Protein AF-M8B5J9-F1 (afdb_monomer)

Sequence (65 aa):
MADVPLGFGVAARGAQDCRKADTNAVVVLHQSDAGEYLRKEEELMDPMPYYLVREFLDMAYECTG

Radius of gyration: 15.17 Å; Cα contacts (8 Å, |Δi|>4): 41; chains: 1; bounding box: 39×21×33 Å

pLDDT: mean 81.09, std 13.26, range [55.66, 96.38]

Organism: Aegilops tauschii (NCBI:txid37682)

Mean predicted aligned error: 7.41 Å

InterPro domains:
  IPR005155 UPF0113, PUA domain [PF03657] (2-40)
  IPR005155 UPF0113, PUA domain [cd21151] (1-37)
  IPR015947 PUA-like superfamily [SSF88697] (1-35)
  IPR036974 PUA domain superfamily [G3DSA:2.30.130.10] (1-50)

Foldseek 3Di:
DPPDDFADWDAPDDPVVVVVDDPPDDGTHGDDGPVVLVVVVVVCPDDDNVPSVVVRVVVVVVRVD

Structure (mmCIF, N/CA/C/O backbone):
data_AF-M8B5J9-F1
#
_entry.id   AF-M8B5J9-F1
#
loop_
_atom_site.group_PDB
_atom_site.id
_atom_site.type_symbol
_atom_site.label_atom_id
_atom_site.label_alt_id
_atom_site.label_comp_id
_atom_site.label_asym_id
_atom_site.label_entity_id
_atom_site.label_seq_id
_atom_site.pdbx_PDB_ins_code
_atom_site.Cartn_x
_atom_site.Cartn_y
_atom_site.Cartn_z
_atom_site.occupancy
_atom_site.B_iso_or_equiv
_atom_site.auth_seq_id
_atom_site.auth_comp_id
_atom_site.auth_asym_id
_atom_site.auth_atom_id
_atom_site.pdbx_PDB_model_num
ATOM 1 N N . MET A 1 1 ? -11.133 -11.114 -9.020 1.00 58.53 1 MET A N 1
ATOM 2 C CA . MET A 1 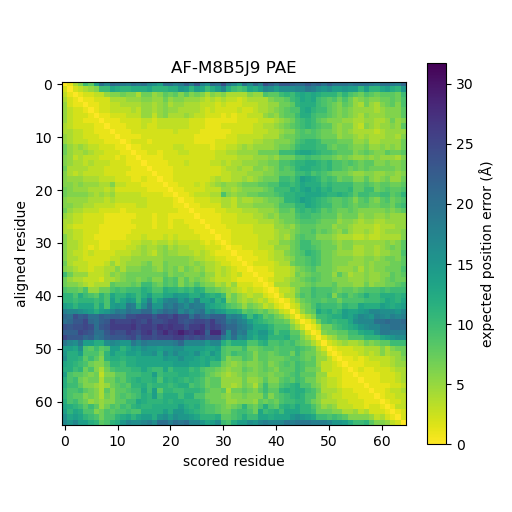1 ? -9.890 -10.593 -8.422 1.00 58.53 1 MET A CA 1
ATOM 3 C C . MET A 1 1 ? -8.756 -11.284 -9.148 1.00 58.53 1 MET A C 1
ATOM 5 O O . MET A 1 1 ? -8.823 -12.498 -9.251 1.00 58.53 1 MET A O 1
ATOM 9 N N . ALA A 1 2 ? -7.823 -10.554 -9.752 1.00 88.62 2 ALA A N 1
ATOM 10 C CA . ALA A 1 2 ? -6.724 -11.165 -10.507 1.00 88.62 2 ALA A CA 1
ATOM 11 C C . ALA A 1 2 ? -5.482 -11.443 -9.634 1.00 88.62 2 ALA A C 1
ATOM 13 O O . ALA A 1 2 ? -4.477 -11.894 -10.165 1.00 88.62 2 ALA A O 1
ATOM 14 N N . ASP A 1 3 ? -5.551 -11.139 -8.328 1.00 86.69 3 ASP A N 1
ATOM 15 C CA . ASP A 1 3 ? -4.469 -11.277 -7.338 1.00 86.69 3 ASP A CA 1
ATOM 16 C C . ASP A 1 3 ? -3.111 -10.744 -7.827 1.00 86.69 3 ASP A C 1
ATOM 18 O O . ASP A 1 3 ? -2.047 -11.265 -7.501 1.00 86.69 3 ASP A O 1
ATOM 22 N N . VAL A 1 4 ? -3.165 -9.668 -8.618 1.00 88.19 4 VAL A N 1
ATOM 23 C CA . VAL A 1 4 ? -1.990 -8.958 -9.121 1.00 88.19 4 VAL A CA 1
ATOM 24 C C . VAL A 1 4 ? -1.546 -7.954 -8.054 1.00 88.19 4 VAL A C 1
ATOM 26 O O . VAL A 1 4 ? -2.340 -7.078 -7.696 1.00 88.19 4 VAL A O 1
ATOM 29 N N . PRO A 1 5 ? -0.309 -8.047 -7.536 1.00 85.69 5 PRO A N 1
ATOM 30 C CA . PRO A 1 5 ? 0.212 -7.068 -6.592 1.00 85.69 5 PRO A CA 1
ATOM 31 C C . PRO A 1 5 ? 0.402 -5.717 -7.291 1.00 85.69 5 PRO A C 1
ATOM 33 O O . PRO A 1 5 ? 0.998 -5.645 -8.363 1.00 85.69 5 PRO A O 1
ATOM 36 N N . LEU A 1 6 ? -0.114 -4.645 -6.684 1.00 88.25 6 LEU A N 1
ATOM 37 C CA . LEU A 1 6 ? -0.076 -3.297 -7.266 1.00 88.25 6 LEU A CA 1
ATOM 38 C C . LEU A 1 6 ? 0.995 -2.396 -6.642 1.00 88.25 6 LEU A C 1
ATOM 40 O O . LEU A 1 6 ? 1.464 -1.475 -7.305 1.00 88.25 6 LEU A O 1
ATOM 44 N N . GLY A 1 7 ? 1.381 -2.639 -5.388 1.00 89.12 7 GLY A N 1
ATOM 45 C CA . GLY A 1 7 ? 2.301 -1.769 -4.662 1.00 89.12 7 GLY A CA 1
ATOM 46 C C . GLY A 1 7 ? 2.277 -1.980 -3.153 1.00 89.12 7 GLY A C 1
ATOM 47 O O . GLY A 1 7 ? 1.664 -2.929 -2.657 1.00 89.12 7 GLY A O 1
ATOM 48 N N . PHE A 1 8 ? 2.918 -1.059 -2.437 1.00 90.00 8 PHE A N 1
ATOM 49 C CA . PHE A 1 8 ? 3.017 -1.042 -0.982 1.00 90.00 8 PHE A CA 1
ATOM 50 C C . PHE A 1 8 ? 2.276 0.157 -0.386 1.00 90.00 8 PHE A C 1
ATOM 52 O O . PHE A 1 8 ? 2.157 1.229 -0.989 1.00 90.00 8 PHE A O 1
ATOM 59 N N . GLY A 1 9 ? 1.775 -0.025 0.833 1.00 91.06 9 GLY A N 1
ATOM 60 C CA . GLY A 1 9 ? 1.069 1.018 1.558 1.00 91.06 9 GLY A CA 1
ATOM 61 C C . GLY A 1 9 ? 0.939 0.718 3.044 1.00 91.06 9 GLY A C 1
ATOM 62 O O . GLY A 1 9 ? 1.013 -0.432 3.472 1.00 91.06 9 GLY A O 1
ATOM 63 N N . VAL A 1 10 ? 0.715 1.770 3.825 1.00 93.12 10 VAL A N 1
ATOM 64 C CA . VAL A 1 10 ? 0.551 1.701 5.282 1.00 93.12 10 VAL A CA 1
ATOM 65 C C . VAL A 1 10 ? -0.932 1.771 5.622 1.00 93.12 10 VAL A C 1
ATOM 67 O O . VAL A 1 10 ? -1.653 2.631 5.114 1.00 93.12 10 VAL A O 1
ATOM 70 N N . ALA A 1 11 ? -1.412 0.884 6.494 1.00 94.56 11 ALA A N 1
ATOM 71 C CA . ALA A 1 11 ? -2.798 0.928 6.946 1.00 94.56 11 ALA A CA 1
ATOM 72 C C . ALA A 1 11 ? -3.065 2.238 7.706 1.00 94.56 11 ALA A C 1
ATOM 74 O O . ALA A 1 11 ? -2.498 2.482 8.768 1.00 94.56 11 ALA A O 1
ATOM 75 N N . ALA A 1 12 ? -3.957 3.076 7.176 1.00 95.62 12 ALA A N 1
ATOM 76 C CA . ALA A 1 12 ? -4.345 4.326 7.829 1.00 95.62 12 ALA A CA 1
ATOM 77 C C . ALA A 1 12 ? -5.334 4.085 8.984 1.00 95.62 12 ALA A C 1
ATOM 79 O O . ALA A 1 12 ? -5.536 4.948 9.838 1.00 95.62 12 ALA A O 1
ATOM 80 N N . ARG A 1 13 ? -6.010 2.928 8.968 1.00 94.69 13 ARG A N 1
ATOM 81 C CA . ARG A 1 13 ? -7.087 2.542 9.885 1.00 94.69 13 ARG A CA 1
ATOM 82 C C . ARG A 1 13 ? -7.068 1.037 10.139 1.00 94.69 13 ARG A C 1
ATOM 84 O O . ARG A 1 13 ? -6.581 0.265 9.316 1.00 94.69 13 ARG A O 1
ATOM 91 N N . GLY A 1 14 ? -7.663 0.615 11.255 1.00 95.75 14 GLY A N 1
ATOM 92 C CA . GLY A 1 14 ? -7.901 -0.799 11.529 1.00 95.75 14 GLY A CA 1
ATOM 93 C C . GLY A 1 14 ? -8.978 -1.390 10.614 1.00 95.75 14 GLY A C 1
ATOM 94 O O . GLY A 1 14 ? -9.902 -0.698 10.189 1.00 95.75 14 GLY A O 1
ATOM 95 N N . ALA A 1 15 ? -8.918 -2.699 10.357 1.00 94.50 15 ALA A N 1
ATOM 96 C CA . ALA A 1 15 ? -9.849 -3.378 9.447 1.00 94.50 15 ALA A CA 1
ATOM 97 C C . ALA A 1 15 ? -11.335 -3.206 9.828 1.00 94.50 15 ALA A C 1
ATOM 99 O O . ALA A 1 15 ? -12.204 -3.156 8.956 1.00 94.50 15 ALA A O 1
ATOM 100 N N . GLN A 1 16 ? -11.640 -3.106 11.126 1.00 95.25 16 GLN A N 1
ATOM 101 C CA . GLN A 1 16 ? -13.002 -2.856 11.608 1.00 95.25 16 GLN A CA 1
ATOM 102 C C . GLN A 1 16 ? -13.467 -1.423 11.322 1.00 95.25 16 GLN A C 1
ATOM 104 O O . GLN A 1 16 ? -14.635 -1.219 10.990 1.00 95.25 16 GLN A O 1
ATOM 109 N N . ASP A 1 17 ? -12.555 -0.456 11.398 1.00 94.12 17 ASP A N 1
ATOM 110 C CA . ASP A 1 17 ? -12.840 0.953 11.133 1.00 94.12 17 ASP A CA 1
ATOM 111 C C . ASP A 1 17 ? -12.986 1.215 9.635 1.00 94.12 17 ASP A C 1
ATOM 113 O O . ASP A 1 17 ? -13.849 1.992 9.238 1.00 94.12 17 ASP A O 1
ATOM 117 N N . CYS A 1 18 ? -12.233 0.501 8.789 1.00 95.31 18 CYS A N 1
ATOM 118 C CA . CYS A 1 18 ? -12.380 0.556 7.331 1.00 95.31 18 CYS A CA 1
ATOM 119 C C . CYS A 1 18 ? -13.801 0.196 6.872 1.00 95.31 18 CYS A C 1
ATOM 121 O O . CYS A 1 18 ? -14.298 0.777 5.915 1.00 95.31 18 CYS A O 1
ATOM 123 N N . ARG A 1 19 ? -14.491 -0.717 7.573 1.00 93.44 19 ARG A N 1
ATOM 124 C CA . ARG A 1 19 ? -15.878 -1.102 7.240 1.00 93.44 19 ARG A CA 1
ATOM 125 C C . ARG A 1 19 ? -16.904 -0.003 7.513 1.00 93.44 19 ARG A C 1
ATOM 127 O O . ARG A 1 19 ? -17.999 -0.060 6.967 1.00 93.44 19 ARG A O 1
ATOM 134 N N . LYS A 1 20 ? -16.577 0.942 8.395 1.00 95.38 20 LYS A N 1
ATOM 135 C CA . LYS A 1 20 ? -17.451 2.049 8.813 1.00 95.38 20 LYS A CA 1
ATOM 136 C C . LYS A 1 20 ? -16.977 3.395 8.263 1.00 95.38 20 LYS A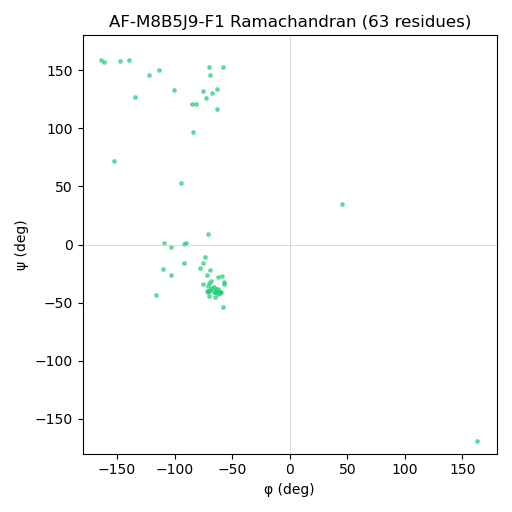 C 1
ATOM 138 O O . LYS A 1 20 ? -17.546 4.426 8.611 1.00 95.38 20 LYS A O 1
ATOM 143 N N . ALA A 1 21 ? -15.898 3.390 7.486 1.00 93.56 21 ALA A N 1
ATOM 144 C CA . ALA A 1 21 ? -15.291 4.593 6.961 1.00 93.56 21 ALA A CA 1
ATOM 145 C C . ALA A 1 21 ? -16.212 5.238 5.914 1.00 93.56 21 ALA A C 1
ATOM 147 O O . ALA A 1 21 ? -16.918 4.542 5.183 1.00 93.56 21 ALA A O 1
ATOM 148 N N . ASP A 1 22 ? -16.204 6.571 5.857 1.00 95.56 22 ASP A N 1
ATOM 149 C CA . ASP A 1 22 ? -16.857 7.310 4.775 1.00 95.56 22 ASP A CA 1
ATOM 150 C C . ASP A 1 22 ? -16.271 6.891 3.419 1.00 95.56 22 ASP A C 1
ATOM 152 O O . ASP A 1 22 ? -15.105 6.506 3.334 1.00 95.56 22 ASP A O 1
ATOM 156 N N . THR A 1 23 ? -17.051 6.992 2.344 1.00 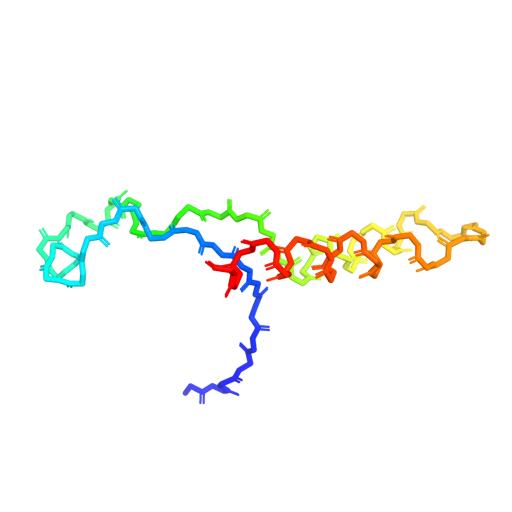93.69 23 THR A N 1
ATOM 157 C CA . THR A 1 23 ? -16.598 6.600 1.001 1.00 93.69 23 THR A CA 1
ATOM 158 C C . THR A 1 23 ? -15.361 7.380 0.540 1.00 93.69 23 THR A C 1
ATOM 160 O O . THR A 1 23 ? -14.560 6.843 -0.220 1.00 93.69 23 THR A O 1
ATOM 163 N N . ASN A 1 24 ? -15.160 8.606 1.030 1.00 95.81 24 ASN A N 1
ATOM 164 C CA . ASN A 1 24 ? -13.987 9.426 0.717 1.00 95.81 24 ASN A CA 1
ATOM 165 C C . ASN A 1 24 ? -12.836 9.252 1.721 1.00 95.81 24 ASN A C 1
ATOM 167 O O . ASN A 1 24 ? -11.809 9.924 1.611 1.00 95.81 24 ASN A O 1
ATOM 171 N N . ALA A 1 25 ? -12.991 8.402 2.737 1.00 96.25 25 ALA A N 1
ATOM 172 C CA . ALA A 1 25 ? -11.963 8.206 3.743 1.00 96.25 25 ALA A CA 1
ATOM 173 C C . ALA A 1 25 ? -10.806 7.357 3.201 1.00 96.25 25 ALA A C 1
ATOM 175 O O . ALA A 1 25 ? -10.992 6.260 2.676 1.00 96.25 25 ALA A O 1
ATOM 176 N N . VAL A 1 26 ? -9.582 7.832 3.425 1.00 96.38 26 VAL A N 1
ATOM 177 C CA . VAL A 1 26 ? -8.368 7.068 3.127 1.00 96.38 26 VAL A CA 1
ATOM 178 C C . VAL A 1 26 ? -8.210 5.935 4.149 1.00 96.38 26 VAL A C 1
ATOM 180 O O . VAL A 1 26 ? -8.229 6.170 5.362 1.00 96.38 26 VAL A O 1
ATOM 183 N N . VAL A 1 27 ? -8.061 4.704 3.649 1.00 96.00 27 VAL A N 1
ATOM 184 C CA . VAL A 1 27 ? -7.862 3.483 4.458 1.00 96.00 27 VAL A CA 1
ATOM 185 C C . VAL A 1 27 ? -6.450 2.901 4.334 1.00 96.00 27 VAL A C 1
ATOM 187 O O . VAL A 1 27 ? -5.997 2.207 5.242 1.00 96.00 27 VAL A O 1
ATOM 190 N N . VAL A 1 28 ? -5.732 3.232 3.259 1.00 95.31 28 VAL A N 1
ATOM 191 C CA . VAL A 1 28 ? -4.327 2.869 3.026 1.00 95.31 28 VAL A CA 1
ATOM 192 C C . VAL A 1 28 ? -3.595 4.109 2.522 1.00 95.31 28 VAL A C 1
ATOM 194 O O . VAL A 1 28 ? -4.043 4.744 1.569 1.00 95.31 28 VAL A O 1
ATOM 197 N N . LEU A 1 29 ? -2.487 4.459 3.168 1.00 94.75 29 LEU A N 1
ATOM 198 C CA . LEU A 1 29 ? -1.560 5.481 2.698 1.00 94.75 29 LEU A CA 1
ATOM 199 C C . LEU A 1 29 ? -0.642 4.850 1.657 1.00 94.75 29 LEU A C 1
ATOM 201 O O . LEU A 1 29 ? 0.046 3.873 1.945 1.00 94.75 29 LEU A O 1
ATOM 205 N N . HIS A 1 30 ? -0.649 5.402 0.451 1.00 92.81 30 HIS A N 1
ATOM 206 C CA . HIS A 1 30 ? 0.222 4.964 -0.630 1.00 92.81 30 HIS A CA 1
ATOM 207 C C . HIS A 1 30 ? 1.699 5.197 -0.263 1.00 92.81 30 HIS A C 1
ATOM 209 O O . HIS A 1 30 ? 2.037 6.259 0.263 1.00 92.81 30 HIS A O 1
ATOM 215 N N . GLN A 1 31 ? 2.555 4.198 -0.491 1.00 89.75 31 GLN A N 1
ATOM 216 C CA . GLN A 1 31 ? 4.013 4.311 -0.333 1.00 89.75 31 GLN A CA 1
ATOM 217 C C . GLN A 1 31 ? 4.732 4.131 -1.668 1.00 89.75 31 GLN A C 1
ATOM 219 O O . GLN A 1 31 ? 5.631 4.901 -1.975 1.00 89.75 31 GLN A O 1
ATOM 224 N N . SER A 1 32 ? 4.315 3.145 -2.464 1.00 87.12 32 SER A N 1
ATOM 225 C CA . SER A 1 32 ? 4.812 2.941 -3.827 1.00 87.12 32 SER A CA 1
ATOM 226 C C . SER A 1 32 ? 3.873 2.063 -4.643 1.00 87.12 32 SER A C 1
ATOM 228 O O . SER A 1 32 ? 3.090 1.287 -4.087 1.00 87.12 32 SER A O 1
ATOM 230 N N . ASP A 1 33 ? 3.937 2.177 -5.970 1.00 89.38 33 ASP A N 1
ATOM 231 C CA . ASP A 1 33 ? 3.204 1.321 -6.904 1.00 89.38 33 ASP A CA 1
ATOM 232 C C . ASP A 1 33 ? 4.036 0.934 -8.130 1.00 89.38 33 ASP A C 1
ATOM 234 O O . ASP A 1 33 ? 5.003 1.599 -8.502 1.00 89.38 33 ASP A O 1
ATOM 238 N N . ALA A 1 34 ? 3.636 -0.159 -8.780 1.00 84.38 34 ALA A N 1
ATOM 239 C CA . ALA A 1 34 ? 4.307 -0.679 -9.968 1.00 84.38 34 ALA A CA 1
ATOM 240 C C . ALA A 1 34 ? 4.284 0.300 -11.158 1.00 84.38 34 ALA A C 1
ATOM 242 O O . ALA A 1 34 ? 5.179 0.281 -11.997 1.00 84.38 34 ALA A O 1
ATOM 243 N N . GLY A 1 35 ? 3.281 1.174 -11.249 1.00 86.00 35 GLY A N 1
ATOM 244 C CA . GLY A 1 35 ? 3.207 2.193 -12.289 1.00 86.00 35 GLY A CA 1
ATOM 245 C C . GLY A 1 35 ? 4.253 3.292 -12.112 1.00 86.00 35 GLY A C 1
ATOM 246 O O . GLY A 1 35 ? 4.746 3.810 -13.110 1.00 86.00 35 GLY A O 1
ATOM 247 N N . GLU A 1 36 ? 4.613 3.649 -10.877 1.00 83.81 36 GLU A N 1
ATOM 248 C CA . GLU A 1 36 ? 5.722 4.575 -10.620 1.00 83.81 36 GLU A CA 1
ATOM 249 C C . GLU A 1 36 ? 7.048 4.001 -11.123 1.00 83.81 36 GLU A C 1
ATOM 251 O O . GLU A 1 36 ? 7.802 4.710 -11.788 1.00 83.81 36 GLU A O 1
ATOM 256 N N . TYR A 1 37 ? 7.284 2.708 -10.886 1.00 78.19 37 TYR A N 1
ATOM 257 C CA . TYR A 1 37 ? 8.442 1.993 -11.419 1.00 78.19 37 TYR A CA 1
ATOM 258 C C . TYR A 1 37 ? 8.482 2.052 -12.956 1.00 78.19 37 TYR A C 1
ATOM 260 O O . TYR A 1 37 ? 9.454 2.538 -13.531 1.00 78.19 37 TYR A O 1
ATOM 268 N N . LEU A 1 38 ? 7.388 1.658 -13.617 1.00 80.44 38 LEU A N 1
ATOM 269 C CA . LEU A 1 38 ? 7.307 1.603 -15.083 1.00 80.44 38 LEU A CA 1
ATOM 270 C C . LEU A 1 38 ? 7.469 2.978 -15.754 1.00 80.44 38 LEU A C 1
ATOM 272 O O . LEU A 1 38 ? 8.112 3.084 -16.793 1.00 80.44 38 LEU A O 1
ATOM 276 N N . ARG A 1 39 ? 6.912 4.047 -15.167 1.00 83.50 39 ARG A N 1
ATOM 277 C CA . ARG A 1 39 ? 7.066 5.413 -15.704 1.00 83.50 39 ARG A CA 1
ATOM 278 C C . ARG A 1 39 ? 8.495 5.933 -15.557 1.00 83.50 39 ARG A C 1
ATOM 280 O O . ARG A 1 39 ? 8.996 6.585 -16.466 1.00 83.50 39 ARG A O 1
ATOM 287 N N . LYS A 1 40 ? 9.157 5.641 -14.432 1.00 74.25 40 LYS A N 1
ATOM 288 C CA . LYS A 1 40 ? 10.560 6.031 -14.230 1.00 74.25 40 LYS A CA 1
ATOM 289 C C . LYS A 1 40 ? 11.507 5.253 -15.150 1.00 74.25 40 LYS A C 1
ATOM 291 O O . LYS A 1 40 ? 12.510 5.816 -15.568 1.00 74.25 40 LYS A O 1
ATOM 296 N N . GLU A 1 41 ? 11.196 4.004 -15.503 1.00 67.25 41 GLU A N 1
ATOM 297 C CA . GLU A 1 41 ? 11.938 3.271 -16.543 1.00 67.25 41 GLU A CA 1
ATOM 298 C C . GLU A 1 41 ? 11.809 3.923 -17.926 1.00 67.25 41 GLU A C 1
ATOM 300 O O . GLU A 1 41 ? 12.796 4.009 -18.650 1.00 67.25 41 GLU A O 1
ATOM 305 N N . GLU A 1 42 ? 10.615 4.402 -18.290 1.00 67.88 42 GLU A N 1
ATOM 306 C CA . GLU A 1 42 ? 10.375 5.090 -19.567 1.00 67.88 42 GLU A CA 1
ATOM 307 C C . GLU A 1 42 ? 11.135 6.425 -19.659 1.00 67.88 42 GLU A C 1
ATOM 309 O O . GLU A 1 42 ? 11.663 6.771 -20.715 1.00 67.88 42 GLU A O 1
ATOM 314 N N . GLU A 1 43 ? 11.248 7.152 -18.544 1.00 68.12 43 GLU A N 1
ATOM 315 C CA . GLU A 1 43 ? 12.054 8.377 -18.446 1.00 68.12 43 GLU A CA 1
ATOM 316 C C . GLU A 1 43 ? 13.571 8.084 -18.469 1.00 68.12 43 GLU A C 1
ATOM 318 O O . GLU A 1 43 ? 14.363 8.903 -18.938 1.00 68.12 43 GLU A O 1
ATOM 323 N N . LEU A 1 44 ? 13.980 6.886 -18.037 1.00 61.72 44 LEU A N 1
ATOM 324 C CA . LEU A 1 44 ? 15.365 6.414 -17.969 1.00 61.72 44 LEU A CA 1
ATOM 325 C C . LEU A 1 44 ? 15.762 5.612 -19.226 1.00 61.72 44 LEU A C 1
ATOM 327 O O . LEU A 1 44 ? 16.287 4.503 -19.146 1.00 61.72 44 LEU A O 1
ATOM 331 N N . MET A 1 45 ? 15.562 6.188 -20.414 1.00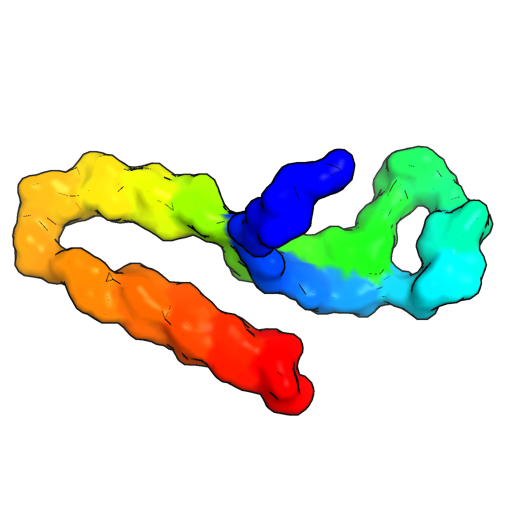 60.22 45 MET A N 1
ATOM 332 C CA . MET A 1 45 ? 16.077 5.624 -21.676 1.00 60.22 45 MET A CA 1
ATOM 333 C C . MET A 1 45 ? 17.620 5.745 -21.819 1.00 60.22 45 MET A C 1
ATOM 335 O O . MET A 1 45 ? 18.165 5.424 -22.872 1.00 60.22 45 MET A O 1
ATOM 339 N N . ASP A 1 4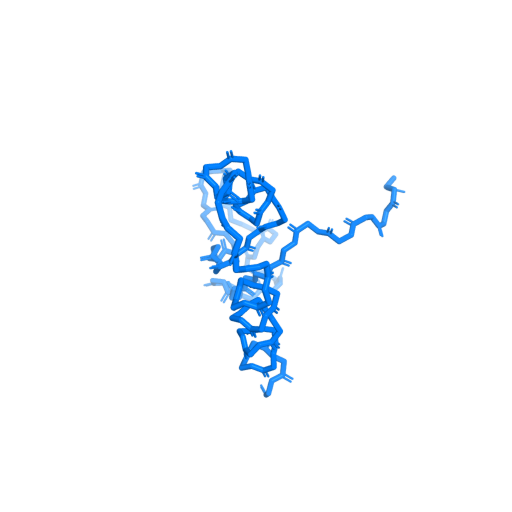6 ? 18.346 6.144 -20.764 1.00 55.66 46 ASP A N 1
ATOM 340 C CA . ASP A 1 46 ? 19.817 6.129 -20.670 1.00 55.66 46 ASP A CA 1
ATOM 341 C C . ASP A 1 46 ? 20.290 5.283 -19.461 1.00 55.66 46 ASP A C 1
ATOM 343 O O . ASP A 1 46 ? 19.608 5.196 -18.440 1.00 55.66 46 ASP A O 1
ATOM 347 N N . PRO A 1 47 ? 21.436 4.584 -19.542 1.00 55.72 47 PRO A N 1
ATOM 348 C CA . PRO A 1 47 ? 21.585 3.251 -18.964 1.00 55.72 47 PRO A CA 1
ATOM 349 C C . PRO A 1 47 ? 21.946 3.265 -17.473 1.00 55.72 47 PRO A C 1
ATOM 351 O O . PRO A 1 47 ? 23.129 3.300 -17.170 1.00 55.72 47 PRO A O 1
ATOM 354 N N . MET A 1 48 ? 20.981 3.130 -16.549 1.00 55.91 48 MET A N 1
ATOM 355 C CA . MET A 1 48 ? 21.222 2.614 -15.176 1.00 55.91 48 MET A CA 1
ATOM 356 C C . MET A 1 48 ? 19.973 1.929 -14.551 1.00 55.91 48 MET A C 1
ATOM 358 O O . MET A 1 48 ? 19.389 2.444 -13.598 1.00 55.91 48 MET A O 1
ATOM 362 N N . PRO A 1 49 ? 19.575 0.727 -15.008 1.00 59.62 49 PRO A N 1
ATOM 363 C CA . PRO A 1 49 ? 18.294 0.096 -14.642 1.00 59.62 49 PRO A CA 1
ATOM 364 C C . PRO A 1 49 ? 18.197 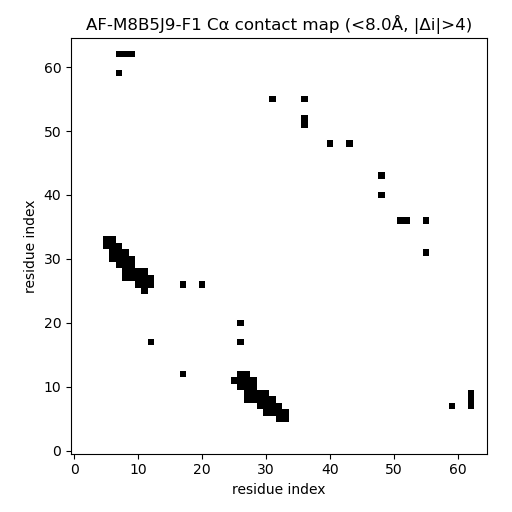-0.479 -13.209 1.00 59.62 49 PRO A C 1
ATOM 366 O O . PRO A 1 49 ? 17.115 -0.843 -12.761 1.00 59.62 49 PRO A O 1
ATOM 369 N N . TYR A 1 50 ? 19.297 -0.585 -12.454 1.00 63.56 50 TYR A N 1
ATOM 370 C CA . TYR A 1 50 ? 19.305 -1.347 -11.190 1.00 63.56 50 TYR A CA 1
ATOM 371 C C . TYR A 1 50 ? 18.985 -0.543 -9.922 1.00 63.56 50 TYR A C 1
ATOM 373 O O . TYR A 1 50 ? 18.687 -1.149 -8.892 1.00 63.56 50 TYR A O 1
ATOM 381 N N . TYR A 1 51 ? 19.040 0.791 -9.960 1.00 66.81 51 TYR A N 1
ATOM 382 C CA . TYR A 1 51 ? 18.773 1.609 -8.768 1.00 66.81 51 TYR A CA 1
ATOM 383 C C . TYR A 1 51 ? 17.294 1.602 -8.386 1.00 66.81 51 TYR A C 1
ATOM 385 O O . TYR A 1 51 ? 16.975 1.451 -7.214 1.00 66.81 51 TYR A O 1
ATOM 393 N N . LEU A 1 52 ? 16.397 1.663 -9.370 1.00 65.19 52 LEU A N 1
ATOM 394 C CA . LEU A 1 52 ? 14.959 1.730 -9.114 1.00 65.19 52 LEU A CA 1
ATOM 395 C C . LEU A 1 52 ? 14.391 0.416 -8.574 1.00 65.19 52 LEU A C 1
ATOM 397 O O . LEU A 1 52 ? 13.584 0.412 -7.649 1.00 65.19 52 LEU A O 1
ATOM 401 N N . VAL A 1 53 ? 14.854 -0.710 -9.129 1.00 69.00 53 VAL A N 1
ATOM 402 C CA . VAL A 1 53 ? 14.515 -2.050 -8.626 1.00 69.00 53 VAL A CA 1
ATOM 403 C C . VAL A 1 53 ? 14.969 -2.184 -7.179 1.00 69.00 53 VAL A C 1
ATOM 405 O O . VAL A 1 53 ? 14.244 -2.728 -6.350 1.00 69.00 53 VAL A O 1
ATOM 408 N N . ARG A 1 54 ? 16.162 -1.665 -6.867 1.00 73.00 54 ARG A N 1
ATOM 409 C CA . ARG A 1 54 ? 16.723 -1.721 -5.524 1.00 73.00 54 ARG A CA 1
ATOM 410 C C . ARG A 1 54 ? 15.978 -0.827 -4.540 1.00 73.00 54 ARG A C 1
ATOM 412 O O . ARG A 1 54 ? 15.642 -1.320 -3.478 1.00 73.00 54 ARG A O 1
ATOM 419 N N . GLU A 1 55 ? 15.635 0.404 -4.906 1.00 72.00 55 GLU A N 1
ATOM 420 C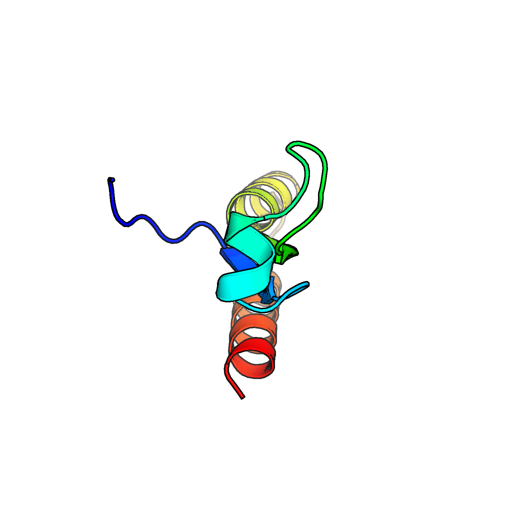 CA . GLU A 1 55 ? 14.788 1.274 -4.075 1.00 72.00 55 GLU A CA 1
ATOM 421 C C . GLU A 1 55 ? 13.409 0.656 -3.822 1.00 72.00 55 GLU A C 1
ATOM 423 O O . GLU A 1 55 ? 12.912 0.693 -2.700 1.00 72.00 55 GLU A O 1
ATOM 428 N N . PHE A 1 56 ? 12.801 0.031 -4.836 1.00 73.81 56 PHE A N 1
ATOM 429 C CA . PHE A 1 56 ? 11.522 -0.659 -4.672 1.00 73.81 56 PHE A CA 1
AT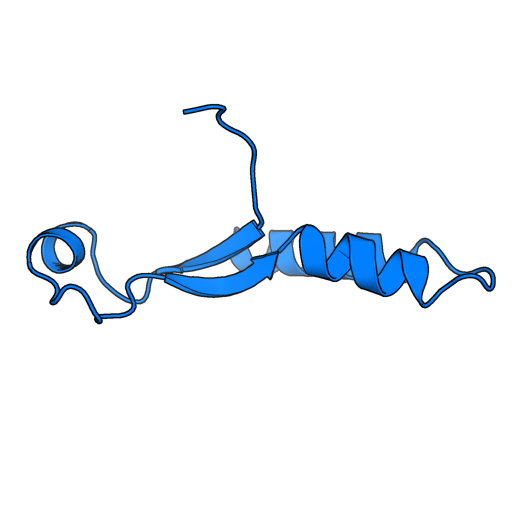OM 430 C C . PHE A 1 56 ? 11.635 -1.860 -3.720 1.00 73.81 56 PHE A C 1
ATOM 432 O O . PHE A 1 56 ? 10.761 -2.062 -2.879 1.00 73.81 56 PHE A O 1
ATOM 439 N N . LEU A 1 57 ? 12.716 -2.639 -3.818 1.00 75.50 57 LEU A N 1
ATOM 440 C CA . LEU A 1 57 ? 13.001 -3.766 -2.923 1.00 75.50 57 LEU A CA 1
ATOM 441 C C . LEU A 1 57 ? 13.366 -3.328 -1.499 1.00 75.50 57 LEU A C 1
ATOM 443 O O . LEU A 1 57 ? 12.907 -3.957 -0.550 1.00 75.50 57 LEU A O 1
ATOM 447 N N . ASP A 1 58 ? 14.146 -2.261 -1.337 1.00 78.81 58 ASP A N 1
ATOM 448 C CA . ASP A 1 58 ? 14.511 -1.710 -0.029 1.00 78.81 58 ASP A CA 1
ATOM 449 C C . ASP A 1 58 ? 13.262 -1.146 0.671 1.00 78.81 58 ASP A C 1
ATOM 451 O O . ASP A 1 58 ? 13.016 -1.432 1.841 1.00 78.81 58 ASP A O 1
ATOM 455 N N . MET A 1 59 ? 12.385 -0.463 -0.066 1.00 74.44 59 MET A N 1
ATOM 456 C CA . MET A 1 59 ? 11.100 0.016 0.446 1.00 74.44 59 MET A CA 1
ATOM 457 C C . MET A 1 59 ? 10.129 -1.132 0.765 1.00 74.44 59 MET A C 1
ATOM 459 O O . MET A 1 59 ? 9.416 -1.078 1.768 1.00 74.44 59 MET A O 1
ATOM 463 N N . ALA A 1 60 ? 10.116 -2.199 -0.043 1.00 73.56 60 ALA A N 1
ATOM 464 C CA . ALA A 1 60 ? 9.374 -3.421 0.263 1.00 73.56 60 ALA A CA 1
ATOM 465 C C . ALA A 1 60 ? 9.865 -4.059 1.568 1.00 73.56 60 ALA A C 1
ATOM 467 O O . ALA A 1 60 ? 9.054 -4.503 2.381 1.00 73.56 60 ALA A O 1
ATOM 468 N N . TYR A 1 61 ? 11.183 -4.088 1.776 1.00 77.56 61 TYR A N 1
ATOM 469 C CA . TYR A 1 61 ? 11.809 -4.607 2.987 1.00 77.56 61 TYR A CA 1
ATOM 470 C C . TYR A 1 61 ? 11.441 -3.767 4.218 1.00 77.56 61 TYR A C 1
ATOM 472 O O . TYR A 1 61 ? 11.033 -4.324 5.233 1.00 77.56 61 TYR A O 1
ATOM 480 N N . GLU A 1 62 ? 11.482 -2.437 4.122 1.00 75.75 62 GLU A N 1
ATOM 481 C CA . GLU A 1 62 ? 11.062 -1.543 5.211 1.00 75.75 62 GLU A CA 1
ATOM 482 C C . GLU A 1 62 ? 9.569 -1.669 5.546 1.00 75.75 62 GLU A C 1
ATOM 484 O O . GLU A 1 62 ? 9.197 -1.660 6.716 1.00 75.75 62 GLU A O 1
ATOM 489 N N . CYS A 1 63 ? 8.706 -1.835 4.539 1.00 63.22 63 CYS A N 1
ATOM 490 C CA . CYS A 1 63 ? 7.262 -1.981 4.748 1.00 63.22 63 CYS A CA 1
ATOM 491 C C . CYS A 1 63 ? 6.845 -3.366 5.277 1.00 63.22 63 CYS A C 1
ATOM 493 O O . CYS A 1 63 ? 5.705 -3.524 5.714 1.00 63.22 63 CYS A O 1
ATOM 495 N N . THR A 1 64 ? 7.718 -4.376 5.188 1.00 65.31 64 THR A N 1
ATOM 496 C CA . THR A 1 64 ? 7.447 -5.756 5.639 1.00 65.31 64 THR A CA 1
ATOM 497 C C . THR A 1 64 ? 8.104 -6.110 6.977 1.00 65.31 64 THR A C 1
ATOM 499 O O . THR A 1 64 ? 7.893 -7.226 7.460 1.00 65.31 64 THR A O 1
ATOM 502 N N . GLY A 1 65 ? 8.865 -5.176 7.565 1.00 56.53 65 GLY A N 1
ATOM 503 C CA . GLY A 1 65 ? 9.511 -5.291 8.880 1.00 56.53 65 GLY A CA 1
ATOM 504 C C . GLY A 1 65 ? 8.563 -5.209 10.071 1.00 56.53 65 GLY A C 1
ATOM 505 O O . GLY A 1 65 ? 7.582 -4.434 10.016 1.00 56.53 65 GLY A O 1
#

Secondary structure (DSSP, 8-state):
------EEEEESS-HHHHTTS-TT---EE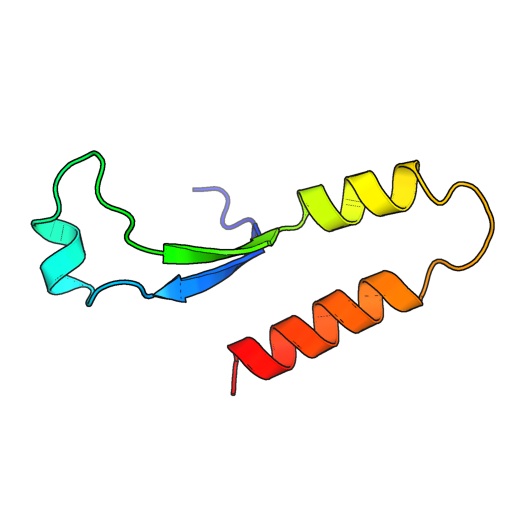EEEEHHHHHHHHHH--SS-THHHHHHHHHHHHHHH-

Solvent-accessible surface area (backbone atoms only — not comparable to full-atom values): 4192 Å² total; per-residue (Å²): 134,86,87,70,88,58,63,47,62,46,73,66,50,55,77,74,52,54,76,71,47,58,94,87,54,78,48,58,44,84,73,49,43,57,64,61,54,55,51,52,51,67,74,47,82,60,98,68,82,64,59,62,60,46,52,53,51,52,51,50,51,64,73,69,105